Protein AF-A0A4S8KVV2-F1 (afdb_monomer_lite)

Structure (mmCIF, N/CA/C/O backbone):
data_AF-A0A4S8KVV2-F1
#
_entry.id   AF-A0A4S8KVV2-F1
#
loop_
_atom_site.group_PDB
_atom_site.id
_atom_site.type_symbol
_atom_site.label_atom_id
_atom_site.label_alt_id
_atom_site.label_comp_id
_atom_site.label_asym_id
_atom_site.label_entity_id
_atom_site.label_seq_id
_atom_site.pdbx_PDB_ins_code
_atom_site.Cartn_x
_atom_site.Cartn_y
_atom_site.Cartn_z
_atom_site.occupancy
_atom_site.B_iso_or_equiv
_atom_site.auth_seq_id
_atom_site.auth_comp_id
_atom_site.auth_asym_id
_atom_site.auth_atom_id
_atom_site.pdbx_PDB_model_num
ATOM 1 N N . VAL A 1 1 ? -1.956 6.104 16.419 1.00 65.81 1 VAL A N 1
ATOM 2 C CA . VAL A 1 1 ? -2.497 5.398 15.232 1.00 65.81 1 VAL A CA 1
ATOM 3 C C . VAL A 1 1 ? -2.906 6.404 14.164 1.00 65.81 1 VAL A C 1
ATOM 5 O O . VAL A 1 1 ? -2.348 6.351 13.080 1.00 65.81 1 VAL A O 1
ATOM 8 N N . GLU A 1 2 ? -3.754 7.389 14.495 1.00 69.12 2 GLU A N 1
ATOM 9 C CA . GLU A 1 2 ? -4.154 8.468 13.568 1.00 69.12 2 GLU A CA 1
ATOM 10 C C . GLU A 1 2 ? -2.981 9.241 12.952 1.00 69.12 2 GLU A C 1
ATOM 12 O O . GLU A 1 2 ? -2.890 9.348 11.729 1.00 69.12 2 GLU A O 1
ATOM 17 N N . GLU A 1 3 ? -2.066 9.741 13.786 1.00 77.50 3 GLU A N 1
ATOM 18 C CA . GLU A 1 3 ? -0.912 10.518 13.320 1.00 77.50 3 GLU A CA 1
ATOM 19 C C . GLU A 1 3 ? 0.006 9.676 12.426 1.00 77.50 3 GLU A C 1
ATOM 21 O O . GLU A 1 3 ? 0.399 10.115 11.350 1.00 77.50 3 GLU A O 1
ATOM 26 N N . LEU A 1 4 ? 0.229 8.414 12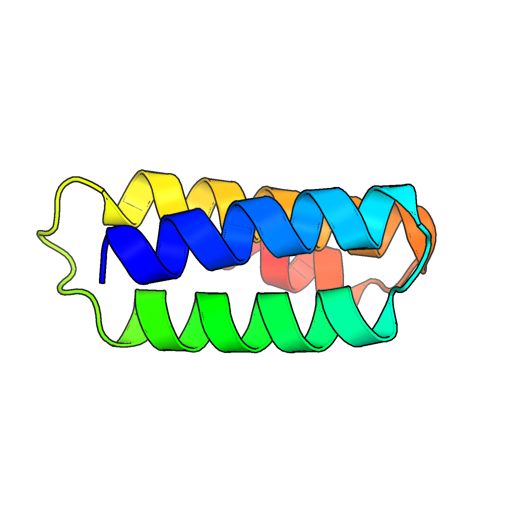.804 1.00 78.19 4 LEU A N 1
ATOM 27 C CA . LEU A 1 4 ? 1.045 7.475 12.040 1.00 78.19 4 LEU A CA 1
ATOM 28 C C . LEU A 1 4 ? 0.439 7.184 10.657 1.00 78.19 4 LEU A C 1
ATOM 30 O O . LEU A 1 4 ? 1.139 7.325 9.662 1.00 78.19 4 LEU A O 1
ATOM 34 N N . CYS A 1 5 ? -0.859 6.867 10.560 1.00 78.12 5 CYS A N 1
ATOM 35 C CA . CYS A 1 5 ? -1.532 6.679 9.265 1.00 78.12 5 CYS A CA 1
ATOM 36 C C . CYS A 1 5 ? -1.460 7.935 8.387 1.00 78.12 5 CYS A C 1
ATOM 38 O O . CYS A 1 5 ? -1.226 7.840 7.181 1.00 78.12 5 CYS A O 1
ATOM 40 N N . SER A 1 6 ? -1.644 9.119 8.979 1.00 82.25 6 SER A N 1
ATOM 41 C CA . SER A 1 6 ? -1.546 10.383 8.245 1.00 82.25 6 SER A CA 1
ATOM 42 C C . SER A 1 6 ? -0.130 10.624 7.710 1.00 82.25 6 SER A C 1
ATOM 44 O O . SER A 1 6 ? 0.030 11.016 6.553 1.00 82.25 6 SER A O 1
ATOM 46 N N . SER A 1 7 ? 0.900 10.351 8.514 1.00 86.12 7 SER A N 1
ATOM 47 C CA . SER A 1 7 ? 2.299 10.450 8.090 1.00 86.12 7 SER A CA 1
ATOM 48 C C . SER A 1 7 ? 2.639 9.447 6.987 1.00 86.12 7 SER A C 1
ATOM 50 O O . SER A 1 7 ? 3.281 9.820 6.007 1.00 86.12 7 SER A O 1
ATOM 52 N N . VAL A 1 8 ? 2.159 8.201 7.089 1.00 85.25 8 VAL A N 1
ATOM 53 C CA . VAL A 1 8 ? 2.357 7.181 6.047 1.00 85.25 8 VAL A CA 1
ATOM 54 C C . VAL A 1 8 ? 1.720 7.629 4.730 1.00 85.25 8 VAL A C 1
ATOM 56 O O . VAL A 1 8 ? 2.376 7.581 3.694 1.00 85.25 8 VAL A O 1
ATOM 59 N N . MET A 1 9 ? 0.500 8.174 4.757 1.00 83.31 9 MET A N 1
ATOM 60 C CA . MET A 1 9 ? -0.162 8.706 3.556 1.00 83.31 9 MET A CA 1
ATOM 61 C C . MET A 1 9 ? 0.626 9.827 2.872 1.00 83.31 9 MET A C 1
ATOM 63 O O . MET A 1 9 ? 0.709 9.878 1.643 1.00 83.31 9 MET A O 1
ATOM 67 N N . GLN A 1 10 ? 1.197 10.743 3.655 1.00 87.88 10 GLN A N 1
ATOM 68 C CA . GLN A 1 10 ? 2.011 11.831 3.112 1.00 87.88 10 GLN A CA 1
ATOM 69 C C . GLN A 1 10 ? 3.295 11.306 2.465 1.00 87.88 10 GLN A C 1
ATOM 71 O O . GLN A 1 10 ? 3.642 11.745 1.367 1.00 87.88 10 GLN A O 1
ATOM 76 N N . LEU A 1 11 ? 3.959 10.342 3.108 1.00 86.12 11 LEU A N 1
ATOM 77 C CA . LEU A 1 11 ? 5.159 9.701 2.574 1.00 86.12 11 LEU A CA 1
ATO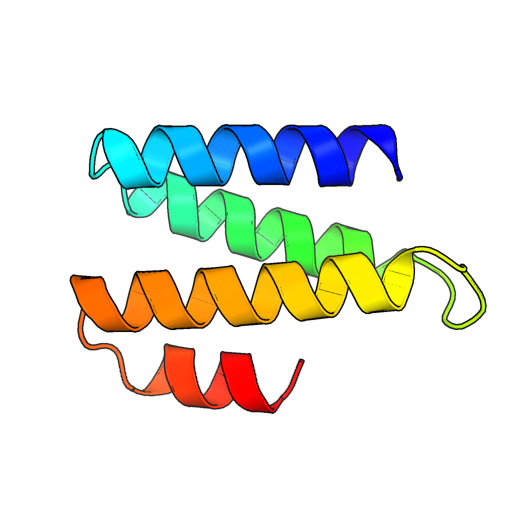M 78 C C . LEU A 1 11 ? 4.865 8.950 1.274 1.00 86.12 11 LEU A C 1
ATOM 80 O O . LEU A 1 11 ? 5.581 9.139 0.297 1.00 86.12 11 LEU A O 1
ATOM 84 N N . MET A 1 12 ? 3.773 8.185 1.214 1.00 84.31 12 MET A N 1
ATOM 85 C CA . MET A 1 12 ? 3.367 7.485 -0.010 1.00 84.31 12 MET A CA 1
ATOM 86 C C . MET A 1 12 ? 3.174 8.445 -1.175 1.00 84.31 12 MET A C 1
ATOM 88 O O . MET A 1 12 ? 3.731 8.228 -2.246 1.00 84.31 12 MET A O 1
ATOM 92 N N . LYS A 1 13 ? 2.440 9.542 -0.955 1.00 84.62 13 LYS A N 1
ATOM 93 C CA . LYS A 1 13 ? 2.214 10.552 -1.992 1.00 84.62 13 LYS A CA 1
ATOM 94 C C . LYS A 1 13 ? 3.525 11.173 -2.473 1.00 84.62 13 LYS A C 1
ATOM 96 O O . LYS A 1 13 ? 3.680 11.419 -3.666 1.00 84.62 13 LYS A O 1
ATOM 101 N N . HIS A 1 14 ? 4.458 11.428 -1.559 1.00 88.94 14 HIS A N 1
ATOM 102 C CA . HIS A 1 14 ? 5.771 11.955 -1.909 1.00 88.94 14 HIS A CA 1
ATOM 103 C C . HIS A 1 14 ? 6.576 10.959 -2.757 1.00 88.94 14 HIS A C 1
ATOM 105 O O . HIS A 1 14 ? 7.070 11.330 -3.820 1.00 88.94 14 HIS A O 1
ATOM 111 N N . PHE A 1 15 ? 6.646 9.694 -2.338 1.00 85.62 15 PHE A N 1
ATOM 112 C CA . PHE A 1 15 ? 7.405 8.659 -3.043 1.00 85.62 15 PHE A CA 1
ATOM 113 C C . PHE A 1 15 ? 6.801 8.286 -4.402 1.00 85.62 15 PHE A C 1
ATOM 115 O O . PHE A 1 15 ? 7.529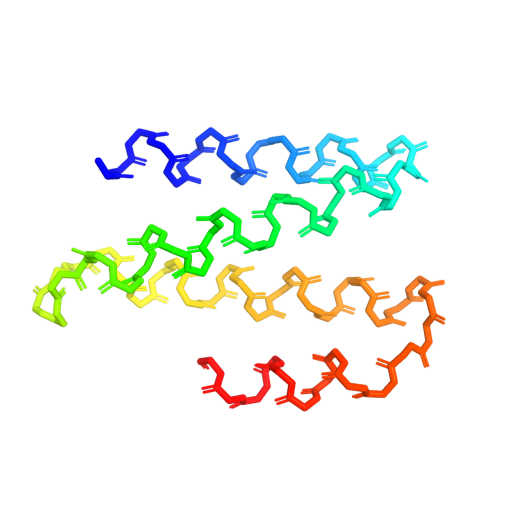 8.060 -5.364 1.00 85.62 15 PHE A O 1
ATOM 122 N N . GLN A 1 16 ? 5.473 8.325 -4.529 1.00 82.44 16 GLN A N 1
ATOM 123 C CA . GLN A 1 16 ? 4.793 8.189 -5.820 1.00 82.44 16 GLN A CA 1
ATOM 124 C C . GLN A 1 16 ? 5.188 9.308 -6.792 1.00 82.44 16 GLN A C 1
ATOM 126 O O . GLN A 1 16 ? 5.417 9.053 -7.971 1.00 82.44 16 GLN A O 1
ATOM 131 N N . GLN A 1 17 ? 5.294 10.550 -6.307 1.00 84.94 17 GLN A N 1
ATOM 132 C CA . GLN A 1 17 ? 5.697 11.691 -7.135 1.00 84.94 17 GLN A CA 1
ATOM 133 C C . GLN A 1 17 ? 7.174 11.639 -7.534 1.00 84.94 17 GLN A C 1
ATOM 135 O O . GLN A 1 17 ? 7.520 12.106 -8.618 1.00 84.94 17 GLN A O 1
ATOM 140 N N . SER A 1 18 ? 8.042 11.092 -6.679 1.00 87.12 18 SER A N 1
ATOM 141 C CA . SER A 1 18 ? 9.464 10.921 -6.989 1.00 87.12 18 SER A CA 1
ATOM 142 C C . SER A 1 18 ? 9.761 9.675 -7.830 1.00 87.12 18 SER A C 1
ATOM 144 O O . SER A 1 18 ? 10.849 9.583 -8.395 1.00 87.12 18 SER A O 1
ATOM 146 N N . GLY A 1 19 ? 8.817 8.732 -7.927 1.00 82.62 19 GLY A N 1
ATOM 147 C CA . GLY A 1 19 ? 9.015 7.433 -8.574 1.00 82.62 19 GLY A CA 1
ATOM 148 C C . GLY A 1 19 ? 9.812 6.436 -7.726 1.00 82.62 19 GLY A C 1
ATOM 149 O O . GLY A 1 19 ? 10.331 5.459 -8.265 1.00 82.62 19 GLY A O 1
ATOM 150 N N . ASP A 1 20 ? 9.929 6.669 -6.415 1.00 85.88 20 ASP A N 1
ATOM 151 C CA . ASP A 1 20 ? 10.603 5.761 -5.482 1.00 85.88 20 ASP A CA 1
ATOM 152 C C . ASP A 1 20 ? 9.645 4.657 -5.006 1.00 85.88 20 ASP A C 1
ATOM 154 O O . ASP A 1 20 ? 9.092 4.679 -3.904 1.00 85.88 20 ASP A O 1
ATOM 158 N N . TRP A 1 21 ? 9.413 3.682 -5.882 1.00 80.62 21 TRP A N 1
ATOM 159 C CA . TRP A 1 21 ? 8.448 2.605 -5.649 1.00 80.62 21 TRP A CA 1
ATOM 160 C C . TRP A 1 21 ? 8.853 1.646 -4.522 1.00 80.62 21 TRP A C 1
ATOM 162 O O . TRP A 1 21 ? 7.982 1.110 -3.843 1.00 80.62 21 TRP A O 1
ATOM 172 N N . ALA A 1 22 ? 10.150 1.502 -4.239 1.00 84.88 22 ALA A N 1
ATOM 173 C CA . ALA A 1 22 ? 10.616 0.703 -3.105 1.00 84.88 22 ALA A CA 1
ATOM 174 C C . ALA A 1 22 ? 10.175 1.320 -1.765 1.00 84.88 22 ALA A C 1
ATOM 176 O O . ALA A 1 22 ? 9.793 0.613 -0.830 1.00 84.88 22 ALA A O 1
ATOM 177 N N . ALA A 1 23 ? 10.184 2.651 -1.669 1.00 85.31 23 ALA A N 1
ATOM 178 C CA . ALA A 1 23 ? 9.661 3.348 -0.503 1.00 85.31 23 ALA A CA 1
ATOM 179 C C . ALA A 1 23 ? 8.122 3.273 -0.415 1.00 85.31 23 ALA A C 1
ATOM 181 O O . ALA A 1 23 ? 7.577 3.198 0.690 1.00 85.31 23 ALA A O 1
ATOM 182 N N . VAL A 1 24 ? 7.420 3.218 -1.557 1.00 83.44 24 VAL A N 1
ATOM 183 C CA . VAL A 1 24 ? 5.967 2.968 -1.608 1.00 83.44 24 VAL A CA 1
ATOM 184 C C . VAL A 1 24 ? 5.623 1.590 -1.033 1.00 83.44 24 VAL A C 1
ATOM 186 O O . VAL A 1 24 ? 4.706 1.504 -0.219 1.00 83.44 24 VAL A O 1
ATOM 189 N N . ASP A 1 25 ? 6.374 0.539 -1.368 1.00 85.19 25 ASP A N 1
ATOM 190 C CA . ASP A 1 25 ? 6.135 -0.815 -0.842 1.00 85.19 25 ASP A CA 1
ATOM 191 C C . ASP A 1 25 ? 6.253 -0.887 0.680 1.00 85.19 25 ASP A C 1
ATOM 193 O O . ASP A 1 25 ? 5.386 -1.447 1.355 1.00 85.19 25 ASP A O 1
ATOM 197 N N . ASN A 1 26 ? 7.294 -0.265 1.233 1.00 87.75 26 ASN A N 1
ATOM 198 C CA . ASN A 1 26 ? 7.490 -0.198 2.680 1.00 87.75 26 ASN A CA 1
ATOM 199 C C . ASN A 1 26 ? 6.358 0.579 3.367 1.00 87.75 26 ASN A C 1
ATOM 201 O O . ASN A 1 26 ? 5.892 0.198 4.441 1.00 87.75 26 ASN A O 1
ATOM 205 N N . ALA A 1 27 ? 5.888 1.660 2.744 1.00 86.50 27 ALA A N 1
ATOM 206 C CA . ALA A 1 27 ? 4.794 2.456 3.279 1.00 86.50 27 ALA A CA 1
ATOM 207 C C . ALA A 1 27 ? 3.443 1.715 3.227 1.00 86.50 27 ALA A C 1
ATOM 209 O O . ALA A 1 27 ? 2.662 1.826 4.170 1.00 86.50 27 ALA A O 1
ATOM 210 N N . VAL A 1 28 ? 3.191 0.911 2.186 1.00 87.12 28 VAL A N 1
ATOM 211 C CA . VAL A 1 28 ? 2.026 0.009 2.108 1.00 87.12 28 VAL A CA 1
ATOM 212 C C . VAL A 1 28 ? 2.043 -0.998 3.261 1.00 87.12 28 VAL A C 1
ATOM 214 O O . VAL A 1 28 ? 1.053 -1.096 3.982 1.00 87.12 28 VAL A O 1
ATOM 217 N N . GLN A 1 29 ? 3.170 -1.681 3.495 1.00 89.06 29 GLN A N 1
ATOM 218 C CA . GLN A 1 29 ? 3.300 -2.655 4.592 1.00 89.06 29 GLN A CA 1
ATOM 219 C C . GLN A 1 29 ? 3.065 -2.014 5.965 1.00 89.06 29 GLN A C 1
ATOM 221 O O . GLN A 1 29 ? 2.373 -2.570 6.819 1.00 89.06 29 GLN A O 1
ATOM 226 N N . LEU A 1 30 ? 3.605 -0.811 6.173 1.00 88.31 30 LEU A N 1
ATOM 227 C CA . LEU A 1 30 ? 3.387 -0.070 7.409 1.00 88.31 30 LEU A CA 1
ATOM 228 C C . LEU A 1 30 ? 1.908 0.314 7.573 1.00 88.31 30 LEU A C 1
ATOM 230 O O . LEU A 1 30 ? 1.368 0.213 8.673 1.00 88.31 30 LEU A O 1
ATOM 234 N N . MET A 1 31 ? 1.228 0.709 6.493 1.00 87.56 31 MET A N 1
ATOM 235 C CA . MET A 1 31 ? -0.207 1.002 6.527 1.00 87.56 31 MET A CA 1
ATOM 236 C C . MET A 1 31 ? -1.034 -0.236 6.900 1.00 87.56 31 MET A C 1
ATOM 238 O O . MET A 1 31 ? -1.925 -0.137 7.745 1.00 87.56 31 MET A O 1
ATOM 242 N N . GLU A 1 32 ? -0.727 -1.399 6.318 1.00 89.88 32 GLU A N 1
ATOM 243 C CA . GLU A 1 32 ? -1.381 -2.673 6.646 1.00 89.88 32 GLU A CA 1
ATOM 244 C C . GLU A 1 32 ? -1.236 -3.010 8.133 1.00 89.88 32 GLU A C 1
ATOM 246 O O . GLU A 1 32 ? -2.214 -3.364 8.797 1.00 89.88 32 GLU A O 1
ATOM 251 N N . GLU A 1 33 ? -0.033 -2.851 8.690 1.00 90.56 33 GLU A N 1
ATOM 252 C CA . GLU A 1 33 ? 0.215 -3.118 10.104 1.00 90.56 33 GLU A CA 1
ATOM 253 C C . GLU A 1 33 ? -0.577 -2.175 11.015 1.00 90.56 33 GLU A C 1
ATOM 255 O O . GLU A 1 33 ? -1.207 -2.621 11.979 1.00 90.56 33 GLU A O 1
ATOM 260 N N . VAL A 1 34 ? -0.606 -0.882 10.691 1.00 86.38 34 VAL A N 1
ATOM 261 C CA . VAL A 1 34 ? -1.344 0.113 11.477 1.00 86.38 34 VAL A CA 1
ATOM 262 C C . VAL A 1 34 ? -2.850 -0.154 11.435 1.00 86.38 34 VAL A C 1
ATOM 264 O O . VAL A 1 34 ? -3.519 -0.106 12.471 1.00 86.38 34 VAL A O 1
ATOM 267 N N . ILE A 1 35 ? -3.390 -0.503 10.267 1.00 88.69 35 ILE A N 1
ATOM 268 C CA . ILE A 1 35 ? -4.803 -0.865 10.108 1.00 88.69 35 ILE A CA 1
ATOM 269 C C . ILE A 1 35 ? -5.130 -2.144 10.885 1.00 88.69 35 ILE A C 1
ATOM 271 O O . ILE A 1 35 ? -6.161 -2.199 11.559 1.00 88.69 35 ILE A O 1
ATOM 275 N N . ARG A 1 36 ? -4.250 -3.152 10.852 1.00 89.31 36 ARG A N 1
ATOM 276 C CA . ARG A 1 36 ? -4.407 -4.402 11.612 1.00 89.31 36 ARG A CA 1
ATOM 277 C C . ARG A 1 36 ? -4.450 -4.160 13.123 1.00 89.31 36 ARG A C 1
ATOM 279 O O . ARG A 1 36 ? -5.206 -4.827 13.823 1.00 89.31 36 ARG A O 1
ATOM 286 N N . LEU A 1 37 ? -3.663 -3.208 13.625 1.00 88.81 37 LEU A N 1
ATOM 287 C CA . LEU A 1 37 ? -3.645 -2.820 15.041 1.00 88.81 37 LEU A CA 1
ATOM 288 C C . LEU A 1 37 ? -4.827 -1.921 15.442 1.00 88.81 37 LEU A C 1
ATOM 290 O O . LEU A 1 37 ? -5.064 -1.704 16.631 1.00 88.81 37 LEU A O 1
ATOM 294 N N . THR A 1 38 ? -5.573 -1.394 14.471 1.00 86.25 38 THR A N 1
ATOM 295 C CA . THR A 1 38 ? -6.737 -0.539 14.716 1.00 86.25 38 THR A CA 1
ATOM 296 C C . THR A 1 38 ? -7.985 -1.393 14.967 1.00 86.25 38 THR A C 1
ATOM 298 O O . THR A 1 38 ? -8.324 -2.220 14.118 1.00 86.25 38 THR A O 1
ATOM 301 N N . PRO A 1 39 ? -8.730 -1.186 16.070 1.00 88.12 39 P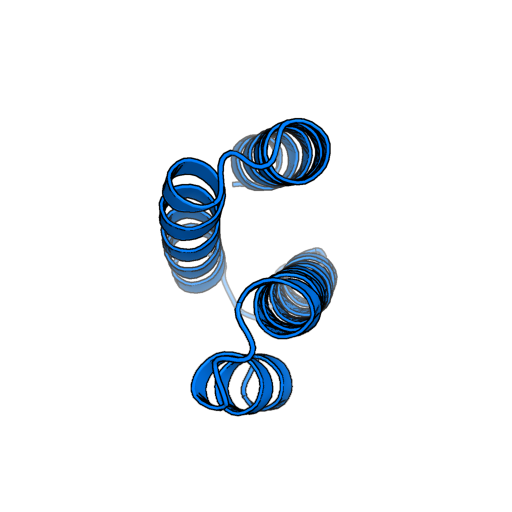RO A N 1
ATOM 302 C CA . PRO A 1 39 ? -9.996 -1.882 16.307 1.00 88.12 39 PRO A CA 1
ATOM 303 C C . PRO A 1 39 ? -11.039 -1.614 15.210 1.00 88.12 39 PRO A C 1
ATOM 305 O O . PRO A 1 39 ? -11.138 -0.496 14.709 1.00 88.12 39 PRO A O 1
ATOM 308 N N . ASP A 1 40 ? -11.870 -2.607 14.884 1.00 83.62 40 ASP A N 1
ATOM 309 C CA . ASP A 1 40 ? -12.876 -2.506 13.807 1.00 83.62 40 ASP A CA 1
ATOM 310 C C . ASP A 1 40 ? -13.930 -1.408 14.029 1.00 83.62 40 ASP A C 1
ATOM 312 O O . ASP A 1 40 ? -14.478 -0.874 13.071 1.00 83.62 40 ASP A O 1
ATOM 316 N N . GLY A 1 41 ? -14.180 -1.020 15.283 1.00 84.31 41 GLY A N 1
ATOM 317 C CA . GLY A 1 41 ? -15.098 0.069 15.634 1.00 84.31 41 GLY A CA 1
ATOM 318 C C . GLY A 1 41 ? -14.502 1.478 15.531 1.00 84.31 41 GLY A C 1
A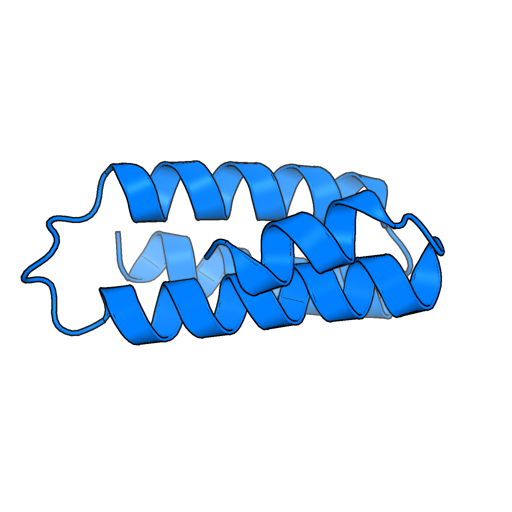TOM 319 O O . GLY A 1 41 ? -15.182 2.443 15.873 1.00 84.31 41 GLY A O 1
ATOM 320 N N . HIS A 1 42 ? -13.239 1.622 15.120 1.00 85.44 42 HIS A N 1
ATOM 321 C CA . HIS A 1 42 ? -12.601 2.929 14.999 1.00 85.44 42 HIS A CA 1
ATOM 322 C C . HIS A 1 42 ? -13.133 3.674 13.771 1.00 85.44 42 HIS A C 1
ATOM 324 O O . HIS A 1 42 ? -13.001 3.199 12.642 1.00 85.44 42 HIS A O 1
ATOM 330 N N . THR A 1 43 ? -13.665 4.877 13.981 1.00 86.06 43 THR A N 1
ATOM 331 C CA . THR A 1 43 ? -14.349 5.692 12.961 1.00 86.06 43 THR A CA 1
ATOM 332 C C . THR A 1 43 ? -13.509 5.906 11.700 1.00 86.06 43 THR A C 1
ATOM 334 O O . THR A 1 43 ? -14.025 5.910 10.587 1.00 86.06 43 THR A O 1
ATOM 337 N N . GLU A 1 44 ? -12.190 6.008 11.869 1.00 84.62 44 GLU A N 1
ATOM 338 C CA . GLU A 1 44 ? -11.252 6.285 10.778 1.00 84.62 44 GLU A CA 1
ATOM 339 C C . GLU A 1 44 ? -10.748 5.045 10.028 1.00 84.62 44 GLU A C 1
ATOM 341 O O . GLU A 1 44 ? -10.117 5.188 8.980 1.00 84.62 44 GLU A O 1
ATOM 346 N N . LYS A 1 45 ? -11.025 3.825 10.513 1.00 86.12 45 LYS A N 1
ATOM 347 C CA . LYS A 1 45 ? -10.461 2.602 9.918 1.00 86.12 45 LYS A CA 1
ATOM 348 C C . LYS A 1 45 ? -10.904 2.417 8.466 1.00 86.12 45 LYS A C 1
ATOM 350 O O . LYS A 1 45 ? -10.079 2.117 7.608 1.00 86.12 45 LYS A O 1
ATOM 355 N N . ALA A 1 46 ? -12.176 2.691 8.172 1.00 87.25 46 ALA A N 1
ATOM 356 C CA . ALA A 1 46 ? -12.713 2.639 6.812 1.00 87.25 46 ALA A CA 1
ATOM 357 C C . ALA A 1 46 ? -12.008 3.628 5.862 1.00 87.25 46 ALA A C 1
ATOM 359 O O . ALA A 1 46 ? -11.711 3.293 4.716 1.00 87.25 46 ALA A O 1
ATOM 360 N N . ARG A 1 47 ? -11.676 4.835 6.345 1.00 86.75 47 ARG A N 1
ATOM 361 C CA . ARG A 1 47 ? -10.925 5.829 5.561 1.00 86.75 47 ARG A CA 1
ATOM 362 C C . ARG A 1 47 ? -9.517 5.327 5.235 1.00 86.75 47 ARG A C 1
ATOM 364 O O . ARG A 1 47 ? -9.043 5.536 4.121 1.00 86.75 47 ARG A O 1
ATOM 371 N N . TRP A 1 48 ? -8.852 4.668 6.183 1.00 86.44 48 TRP A N 1
ATOM 372 C CA . TRP A 1 48 ? -7.513 4.111 5.975 1.00 86.44 48 TRP A CA 1
ATOM 373 C C . TRP A 1 48 ? -7.510 2.923 5.014 1.00 86.44 48 TRP A C 1
ATOM 375 O O . TRP A 1 48 ? -6.645 2.875 4.145 1.00 86.44 48 TRP A O 1
ATOM 385 N N . LEU A 1 49 ? -8.506 2.036 5.088 1.00 88.19 49 LEU A N 1
ATOM 386 C CA . LEU A 1 49 ? -8.681 0.936 4.130 1.00 88.19 49 LEU A CA 1
ATOM 387 C C . LEU A 1 49 ? -8.900 1.451 2.700 1.00 88.19 49 LEU A C 1
ATOM 389 O O . LEU A 1 49 ? -8.204 1.035 1.780 1.00 88.19 49 LEU A O 1
ATOM 393 N N . ASN A 1 50 ? -9.769 2.451 2.518 1.00 88.44 50 ASN A N 1
ATOM 394 C CA . ASN A 1 50 ? -9.969 3.086 1.210 1.00 88.44 50 ASN A CA 1
ATOM 395 C C . ASN A 1 50 ? -8.668 3.692 0.651 1.00 88.44 50 ASN A C 1
ATOM 397 O O . ASN A 1 50 ? -8.373 3.607 -0.540 1.00 88.44 50 ASN A O 1
ATOM 401 N N . ASN A 1 51 ? -7.869 4.311 1.517 1.00 85.75 51 ASN A N 1
ATOM 402 C CA . ASN A 1 51 ? -6.579 4.857 1.120 1.00 85.75 51 ASN A CA 1
ATOM 403 C C . ASN A 1 51 ? -5.562 3.767 0.750 1.00 85.75 51 ASN A C 1
ATOM 405 O O . ASN A 1 51 ? -4.806 3.950 -0.202 1.00 85.75 51 ASN A O 1
ATOM 409 N N . LEU A 1 52 ? -5.568 2.640 1.464 1.00 88.50 52 LEU A N 1
ATOM 410 C CA . LEU A 1 52 ? -4.748 1.474 1.148 1.00 88.50 52 LEU A CA 1
ATOM 411 C C . LEU A 1 52 ? -5.135 0.870 -0.214 1.00 88.50 52 LEU A C 1
ATOM 413 O O . LEU A 1 52 ? -4.259 0.606 -1.034 1.00 88.50 52 LEU A O 1
ATOM 417 N N . GLY A 1 53 ? -6.431 0.760 -0.516 1.00 89.81 53 GLY A N 1
ATOM 418 C CA . GLY A 1 53 ? -6.905 0.342 -1.840 1.00 89.81 53 GLY A CA 1
ATOM 419 C C . GLY A 1 53 ? -6.427 1.274 -2.961 1.00 89.81 53 GLY A C 1
ATOM 420 O O . GLY A 1 53 ? -5.941 0.817 -3.997 1.00 89.81 53 GLY A O 1
ATOM 421 N N . ASN A 1 54 ? -6.467 2.593 -2.736 1.00 86.06 54 ASN A N 1
ATOM 422 C CA . ASN A 1 54 ? -5.930 3.572 -3.689 1.00 86.06 54 ASN A CA 1
ATOM 423 C C . ASN A 1 54 ? -4.419 3.429 -3.898 1.00 86.06 54 ASN A C 1
ATOM 425 O O . ASN A 1 54 ? -3.940 3.578 -5.021 1.00 86.06 54 ASN A O 1
ATOM 429 N N . ALA A 1 55 ? -3.669 3.126 -2.841 1.00 83.75 55 ALA A N 1
ATOM 430 C CA . ALA A 1 55 ? -2.239 2.886 -2.951 1.00 83.75 55 ALA A CA 1
ATOM 431 C C . ALA A 1 55 ? -1.917 1.668 -3.819 1.00 83.75 55 ALA A C 1
ATOM 433 O O . ALA A 1 55 ? -1.070 1.765 -4.707 1.00 83.75 55 ALA A O 1
ATOM 434 N N . PHE A 1 56 ? -2.621 0.555 -3.600 1.00 87.38 56 PHE A N 1
ATOM 435 C CA . PHE A 1 56 ? -2.487 -0.638 -4.429 1.00 87.38 56 PHE A CA 1
ATOM 436 C C . PHE A 1 56 ? -2.854 -0.363 -5.889 1.00 87.38 56 PHE A C 1
ATOM 438 O O . PHE A 1 56 ? -2.107 -0.737 -6.790 1.00 87.38 56 PHE A O 1
ATOM 445 N N . LYS A 1 57 ? -3.941 0.377 -6.139 1.00 86.12 57 LYS A N 1
ATOM 446 C CA . LYS A 1 57 ? -4.312 0.812 -7.493 1.00 86.12 57 LYS A CA 1
ATOM 447 C C . LYS A 1 57 ? -3.200 1.623 -8.161 1.00 86.12 57 LYS A C 1
ATOM 449 O O . LYS A 1 57 ? -2.847 1.336 -9.300 1.00 86.12 57 LYS A O 1
ATOM 454 N N . SER A 1 58 ? -2.634 2.615 -7.473 1.00 82.25 58 SER A N 1
ATOM 455 C CA . SER A 1 58 ? -1.529 3.400 -8.030 1.00 82.25 58 SER A CA 1
ATOM 456 C C . SER A 1 58 ? -0.293 2.539 -8.281 1.00 82.25 58 SER A C 1
ATOM 458 O O . SER A 1 58 ? 0.339 2.683 -9.322 1.00 82.25 58 SER A O 1
ATOM 460 N N . ARG A 1 59 ? 0.046 1.614 -7.376 1.00 83.19 59 ARG A N 1
ATOM 461 C CA . ARG A 1 59 ? 1.177 0.703 -7.589 1.00 83.19 59 ARG A CA 1
ATOM 462 C C . ARG A 1 59 ? 0.966 -0.178 -8.824 1.00 83.19 59 ARG A C 1
ATOM 464 O O . ARG A 1 59 ? 1.863 -0.250 -9.662 1.00 83.19 59 ARG A O 1
ATOM 471 N N . PHE A 1 60 ? -0.240 -0.718 -9.011 1.00 86.50 60 PHE A N 1
ATOM 472 C CA . PHE A 1 60 ? -0.610 -1.446 -10.226 1.00 86.50 60 PHE A CA 1
ATOM 473 C C . PHE A 1 60 ? -0.450 -0.597 -11.493 1.00 86.50 60 PHE A C 1
ATOM 475 O O . PHE A 1 60 ? 0.126 -1.062 -12.471 1.00 86.50 60 PHE A O 1
ATOM 482 N N . GLU A 1 61 ? -0.934 0.649 -11.488 1.00 84.50 61 GLU A N 1
ATOM 483 C CA . GLU A 1 61 ? -0.839 1.552 -12.647 1.00 84.50 61 GLU A CA 1
ATOM 484 C C . GLU A 1 61 ? 0.613 1.810 -13.082 1.00 84.50 61 GLU A C 1
ATOM 486 O O . GLU A 1 61 ? 0.859 2.093 -14.255 1.00 84.50 61 GLU A O 1
ATOM 491 N N . HIS A 1 62 ? 1.571 1.688 -12.160 1.00 80.75 62 HIS A N 1
ATOM 492 C CA . HIS A 1 62 ? 2.984 1.947 -12.420 1.00 80.75 62 HIS A CA 1
ATOM 493 C C . HIS A 1 62 ? 3.827 0.691 -12.658 1.00 80.75 62 HIS A C 1
ATOM 495 O O . HIS A 1 62 ? 4.687 0.710 -13.538 1.00 80.75 62 HIS A O 1
ATOM 501 N N . LEU A 1 63 ? 3.606 -0.383 -11.896 1.00 84.12 63 LEU A N 1
ATOM 502 C CA . LEU A 1 63 ? 4.402 -1.615 -11.969 1.00 84.12 63 LEU A CA 1
ATOM 503 C C . LEU A 1 63 ? 3.723 -2.721 -12.791 1.00 84.12 63 LEU A C 1
ATOM 505 O O . LEU A 1 63 ? 4.394 -3.635 -13.265 1.00 84.12 63 LEU A O 1
ATOM 509 N N . GLY A 1 64 ? 2.404 -2.643 -12.987 1.00 84.56 64 GLY A N 1
ATOM 510 C CA . GLY A 1 64 ? 1.619 -3.641 -13.718 1.00 84.56 64 GLY A CA 1
ATOM 511 C C . GLY A 1 64 ? 1.431 -4.969 -12.976 1.00 84.56 64 GLY A C 1
ATOM 512 O O . GLY A 1 64 ? 1.053 -5.966 -13.594 1.00 84.56 64 GLY A O 1
ATOM 513 N N . GLU A 1 65 ? 1.698 -5.020 -11.668 1.00 86.62 65 GLU A N 1
ATOM 514 C CA . GLU A 1 65 ? 1.617 -6.254 -10.883 1.00 86.62 65 GLU A CA 1
ATOM 515 C C . GLU A 1 65 ? 0.169 -6.609 -10.524 1.00 86.62 65 GLU A C 1
ATOM 517 O O . GLU A 1 65 ? -0.452 -5.983 -9.671 1.00 86.62 65 GLU A O 1
ATOM 522 N N . LEU A 1 66 ? -0.381 -7.663 -11.136 1.00 85.25 66 LEU A N 1
ATOM 523 C CA . LEU A 1 66 ? -1.778 -8.092 -10.933 1.00 85.25 66 LEU A CA 1
ATOM 524 C C . LEU A 1 66 ? -2.169 -8.317 -9.464 1.00 85.25 66 LEU A C 1
ATOM 526 O O . LEU A 1 66 ? -3.306 -8.042 -9.083 1.00 85.25 66 LEU A O 1
ATOM 530 N N . ARG A 1 67 ? -1.219 -8.766 -8.639 1.00 86.12 67 ARG A N 1
ATOM 531 C CA . ARG A 1 67 ? -1.410 -8.983 -7.199 1.00 86.12 67 ARG A CA 1
ATOM 532 C C . ARG A 1 67 ? -1.828 -7.708 -6.459 1.00 86.12 67 ARG A C 1
ATOM 534 O O . ARG A 1 67 ? -2.510 -7.784 -5.442 1.00 86.12 67 ARG A O 1
ATOM 541 N N . ASP A 1 68 ? -1.477 -6.537 -6.980 1.00 84.38 68 ASP A N 1
ATOM 542 C CA . ASP A 1 68 ? -1.881 -5.261 -6.396 1.00 84.38 68 ASP A CA 1
ATOM 543 C C . ASP A 1 68 ? -3.373 -5.003 -6.565 1.00 84.38 68 ASP A C 1
ATOM 545 O O . ASP A 1 68 ? -4.025 -4.552 -5.630 1.00 84.38 68 ASP A O 1
ATOM 549 N N . ILE A 1 69 ? -3.950 -5.352 -7.717 1.00 85.38 69 ILE A N 1
ATOM 550 C CA . ILE A 1 69 ? -5.403 -5.256 -7.904 1.00 85.38 69 ILE A CA 1
ATOM 551 C C . ILE A 1 69 ? -6.132 -6.233 -6.985 1.00 85.38 69 ILE A C 1
ATOM 553 O O . ILE A 1 69 ? -7.147 -5.866 -6.399 1.00 85.38 69 IL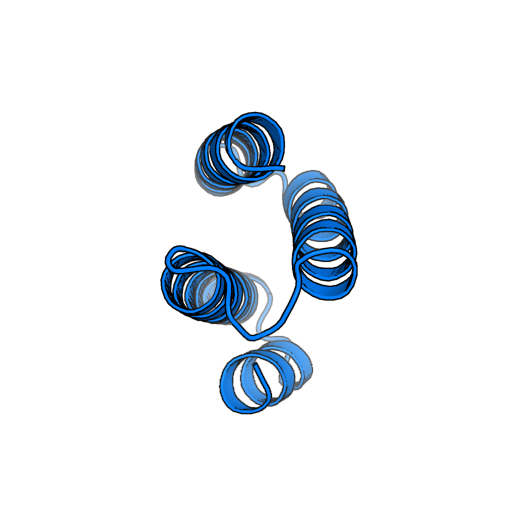E A O 1
ATOM 557 N N . GLU A 1 70 ? -5.622 -7.456 -6.836 1.00 87.75 70 GLU A N 1
ATOM 558 C CA . GLU A 1 70 ? -6.212 -8.438 -5.919 1.00 87.75 70 GLU A CA 1
ATOM 559 C C . GLU A 1 70 ? -6.221 -7.901 -4.484 1.00 87.75 70 GLU A C 1
ATOM 561 O O . GLU A 1 70 ? -7.263 -7.904 -3.829 1.00 87.75 70 GLU A O 1
ATOM 566 N N . ASN A 1 71 ? -5.098 -7.342 -4.030 1.00 87.00 71 ASN A N 1
ATOM 567 C CA . ASN A 1 71 ? -5.003 -6.711 -2.718 1.00 87.00 71 ASN A CA 1
ATOM 568 C C . ASN A 1 71 ? -5.934 -5.497 -2.581 1.00 87.00 71 ASN A C 1
ATOM 570 O O . ASN A 1 71 ? -6.563 -5.342 -1.542 1.00 87.00 71 ASN A O 1
ATOM 574 N N . ALA A 1 72 ? -6.080 -4.666 -3.619 1.00 86.12 72 ALA A N 1
ATOM 575 C CA . ALA A 1 72 ? -6.976 -3.506 -3.600 1.00 86.12 72 ALA A CA 1
ATOM 576 C C . ALA A 1 72 ? -8.459 -3.878 -3.432 1.00 86.12 72 ALA A C 1
ATOM 578 O O . ALA A 1 72 ? -9.230 -3.075 -2.917 1.00 86.12 72 ALA A O 1
ATOM 579 N N . ILE A 1 73 ? -8.861 -5.067 -3.890 1.00 85.44 73 ILE A N 1
ATOM 580 C CA . ILE A 1 73 ? -10.237 -5.575 -3.774 1.00 85.44 73 ILE A CA 1
ATOM 581 C C . ILE A 1 73 ? -10.482 -6.219 -2.402 1.00 85.44 73 ILE A C 1
ATOM 583 O O . ILE A 1 73 ? -11.617 -6.245 -1.930 1.00 85.44 73 ILE A O 1
ATOM 587 N N . LEU A 1 74 ? -9.436 -6.778 -1.790 1.00 87.94 74 LEU A N 1
ATOM 588 C CA . LEU A 1 74 ? -9.523 -7.495 -0.517 1.00 87.94 74 LEU A CA 1
ATOM 589 C C . LEU A 1 74 ? -9.524 -6.580 0.716 1.00 87.94 74 LEU A C 1
ATOM 591 O O . LEU A 1 74 ? -9.900 -7.049 1.793 1.00 87.94 74 LEU A O 1
ATOM 595 N N . VAL A 1 75 ? -9.077 -5.328 0.575 1.00 80.56 75 VAL A N 1
ATOM 596 C CA . VAL A 1 75 ? -9.026 -4.334 1.665 1.00 80.56 75 VAL A CA 1
ATOM 597 C C . VAL A 1 75 ? -10.346 -3.610 1.895 1.00 80.56 75 VAL A C 1
ATOM 599 O O . VAL A 1 75 ? -11.100 -3.378 0.928 1.00 80.56 75 VAL A O 1
#

Radius of gyration: 11.82 Å; chains: 1; bounding box: 26×21×30 Å

Organism: Dendrothele bispora (strain CBS 962.96) (NCBI:txid1314807)

pLDDT: mean 85.11, std 3.95, range [65.81, 90.56]

Sequence (75 aa):
VEELCSSVMQLMKHFQQSGDWAAVDNAVQLMEEVIRLTPDGHTEKARWLNNLGNAFKSRFEHLGELRDIENAILV

Foldseek 3Di:
DVVQLVVLLVQLVVCLVVVVVVSLVVSLVSLVVVLVVDDPPDPCSVVSLQSSLVSLVSSCVPVVDPVSNVSSVVD

Secondary structure (DSSP, 8-state):
-HHHHHHHHHHHHHHHHHT-HHHHHHHHHHHHHHHHHS-TT-TTHHHHHHHHHHHHHHHHHHH--HHHHHHHHH-